Protein AF-C3TS48-F1 (afdb_monomer_lite)

Structure (mmCIF, N/CA/C/O backbone):
data_AF-C3TS48-F1
#
_entry.id   AF-C3TS48-F1
#
loop_
_atom_site.group_PDB
_atom_site.id
_atom_site.type_symbol
_atom_site.label_atom_id
_atom_site.label_alt_id
_atom_site.label_comp_id
_atom_site.label_asym_id
_atom_site.label_entity_id
_atom_site.label_seq_id
_atom_site.pdbx_PDB_ins_code
_atom_site.Cartn_x
_atom_site.Cartn_y
_atom_site.Cartn_z
_atom_site.occupancy
_atom_site.B_iso_or_equiv
_atom_site.auth_seq_id
_atom_site.auth_comp_id
_atom_site.auth_asym_id
_atom_site.auth_atom_id
_atom_site.pdbx_PDB_model_num
ATOM 1 N N . MET A 1 1 ? -30.025 -20.169 56.137 1.00 55.88 1 MET A N 1
ATOM 2 C CA . MET A 1 1 ? -29.117 -19.092 55.688 1.00 55.88 1 MET A CA 1
ATOM 3 C C . MET A 1 1 ? -28.469 -19.396 54.333 1.00 55.88 1 MET A C 1
ATOM 5 O O . MET A 1 1 ? -28.513 -18.546 53.468 1.00 55.88 1 MET A O 1
ATOM 9 N N . VAL A 1 2 ? -27.981 -20.620 54.082 1.00 62.44 2 VAL A N 1
ATOM 10 C CA . VAL A 1 2 ? -27.278 -20.992 52.827 1.00 62.44 2 VAL A CA 1
ATOM 11 C C . VAL A 1 2 ? -28.160 -21.017 51.558 1.00 62.44 2 VAL A C 1
ATOM 13 O O . VAL A 1 2 ? -27.679 -20.712 50.476 1.00 62.44 2 VAL A O 1
ATOM 16 N N . ARG A 1 3 ? -29.459 -21.348 51.652 1.00 69.12 3 ARG A N 1
ATOM 17 C CA . ARG A 1 3 ? -30.355 -21.483 50.475 1.00 69.12 3 ARG A CA 1
ATOM 18 C C . ARG A 1 3 ? -30.757 -20.159 49.803 1.00 69.12 3 ARG A C 1
ATOM 20 O O . ARG A 1 3 ? -31.032 -20.169 48.610 1.00 69.12 3 ARG A O 1
ATOM 27 N N . SER A 1 4 ? -30.806 -19.045 50.536 1.00 68.62 4 SER A N 1
ATOM 28 C CA . SER A 1 4 ? -31.204 -17.735 49.990 1.00 68.62 4 SER A CA 1
ATOM 29 C C . SER A 1 4 ? -30.086 -17.066 49.188 1.00 68.62 4 SER A C 1
ATOM 31 O O . SER A 1 4 ? -30.361 -16.384 48.207 1.00 68.62 4 SER A O 1
ATOM 33 N N . GLU A 1 5 ? -28.829 -17.315 49.556 1.00 77.94 5 GLU A N 1
ATOM 34 C CA . GLU A 1 5 ? -27.651 -16.780 48.857 1.00 77.94 5 GLU A CA 1
ATOM 35 C C . GLU A 1 5 ? -27.479 -17.409 47.467 1.00 77.94 5 GLU A C 1
ATOM 37 O O . GLU A 1 5 ? -27.168 -16.722 46.498 1.00 77.94 5 GLU A O 1
ATOM 42 N N . GLN A 1 6 ? -27.777 -18.709 47.346 1.00 78.56 6 GLN A N 1
ATOM 43 C CA . GLN A 1 6 ? -27.735 -19.436 46.071 1.00 78.56 6 GLN A CA 1
ATOM 44 C C . GLN A 1 6 ? -28.775 -18.902 45.073 1.00 78.56 6 GLN A C 1
ATOM 46 O O . GLN A 1 6 ? -28.498 -18.798 43.882 1.00 78.56 6 GLN A O 1
ATOM 51 N N . ALA A 1 7 ? -29.962 -18.518 45.554 1.00 83.69 7 ALA A N 1
ATOM 52 C CA . ALA A 1 7 ? -31.008 -17.941 44.711 1.00 83.69 7 ALA A CA 1
ATOM 53 C C . ALA A 1 7 ? -30.624 -16.544 44.193 1.00 83.69 7 ALA A C 1
ATOM 55 O O . ALA A 1 7 ? -30.858 -16.231 43.026 1.00 83.69 7 ALA A O 1
ATOM 56 N N . LEU A 1 8 ? -29.981 -15.728 45.036 1.00 83.44 8 LEU A N 1
ATOM 57 C CA . LEU A 1 8 ? -29.477 -14.414 44.639 1.00 83.44 8 LEU A CA 1
ATOM 58 C C . LEU A 1 8 ? -28.336 -14.530 43.616 1.00 83.44 8 LEU A C 1
ATOM 60 O O . LEU A 1 8 ? -28.303 -13.777 42.646 1.00 83.44 8 LEU A O 1
ATOM 64 N N . ALA A 1 9 ? -27.438 -15.505 43.793 1.00 83.56 9 ALA A N 1
ATOM 65 C CA . ALA A 1 9 ? -26.348 -15.782 42.859 1.00 83.56 9 ALA A CA 1
ATOM 66 C C . ALA A 1 9 ? -26.858 -16.245 41.481 1.00 83.56 9 ALA A C 1
ATOM 68 O O . ALA A 1 9 ? -26.334 -15.827 40.447 1.00 83.56 9 ALA A O 1
ATOM 69 N N . LEU A 1 10 ? -27.918 -17.059 41.443 1.00 86.19 10 LEU A N 1
ATOM 70 C CA . LEU A 1 10 ? -28.554 -17.490 40.191 1.00 86.19 10 LEU A CA 1
ATOM 71 C C . LEU A 1 10 ? -29.268 -16.335 39.472 1.00 86.19 10 LEU A C 1
ATOM 73 O O . LEU A 1 10 ? -29.194 -16.227 38.251 1.00 86.19 10 LEU A O 1
ATOM 77 N N . LEU A 1 11 ? -29.903 -15.426 40.215 1.00 84.44 11 LEU A N 1
ATOM 78 C CA . LEU A 1 11 ? -30.506 -14.220 39.639 1.00 84.44 11 LEU A CA 1
ATOM 79 C C . LEU A 1 11 ? -29.447 -13.235 39.122 1.00 84.44 11 LEU A C 1
ATOM 81 O O . LEU A 1 11 ? -29.605 -12.684 38.035 1.00 84.44 11 LEU A O 1
ATOM 85 N N . ALA A 1 12 ? -28.344 -13.053 39.853 1.00 83.69 12 ALA A N 1
ATOM 86 C CA . ALA A 1 12 ? -27.240 -12.188 39.440 1.00 83.69 12 ALA A CA 1
ATOM 87 C C . ALA A 1 12 ? -26.519 -12.716 38.186 1.00 83.69 12 ALA A C 1
ATOM 89 O O . ALA A 1 12 ? -26.175 -11.942 37.294 1.00 83.69 12 ALA A O 1
ATOM 90 N N . THR A 1 13 ? -26.335 -14.035 38.078 1.00 79.44 13 THR A N 1
ATOM 91 C CA . THR A 1 13 ? -25.744 -14.668 36.885 1.00 79.44 13 THR A CA 1
ATOM 92 C C . THR A 1 13 ? -26.679 -14.618 35.677 1.00 79.44 13 THR A C 1
ATOM 94 O O . THR A 1 13 ? -26.219 -14.343 34.569 1.00 79.44 13 THR A O 1
ATOM 97 N N . ALA A 1 14 ? -27.990 -14.785 35.874 1.00 83.06 14 ALA A N 1
ATOM 98 C CA . ALA A 1 14 ? -28.980 -14.593 34.814 1.00 83.06 14 ALA A CA 1
ATOM 99 C C . ALA A 1 14 ? -29.023 -13.137 34.314 1.00 83.06 14 ALA A C 1
ATOM 101 O O . ALA A 1 14 ? -29.121 -12.900 33.111 1.00 83.06 14 ALA A O 1
ATOM 102 N N . PHE A 1 15 ? -28.883 -12.160 35.215 1.00 82.25 15 PHE A N 1
ATOM 103 C CA . PHE A 1 15 ? -28.830 -10.740 34.861 1.00 82.25 15 PHE A CA 1
ATOM 104 C C . PHE A 1 15 ? -27.551 -10.384 34.085 1.00 82.25 15 PHE A C 1
ATOM 106 O O . PHE A 1 15 ? -27.618 -9.672 33.087 1.00 82.25 15 PHE A O 1
ATOM 113 N N . LEU A 1 16 ? -26.399 -10.948 34.467 1.00 75.75 16 LEU A N 1
ATOM 114 C CA . LEU A 1 16 ? -25.136 -10.789 33.731 1.00 75.75 16 LEU A CA 1
ATOM 115 C C . LEU A 1 16 ? -25.192 -11.376 32.313 1.00 75.75 16 LEU A C 1
ATOM 117 O O . LEU A 1 16 ? -24.625 -10.793 31.391 1.00 75.75 16 LEU A O 1
ATOM 121 N N . LEU A 1 17 ? -25.902 -12.491 32.117 1.00 69.06 17 LEU A N 1
ATOM 122 C CA . LEU A 1 17 ? -26.120 -13.072 30.788 1.00 69.06 17 LEU A CA 1
ATOM 123 C C . LEU A 1 17 ? -27.058 -12.218 29.922 1.00 69.06 17 LEU A C 1
ATOM 125 O O . LEU A 1 17 ? -26.878 -12.165 28.710 1.00 69.06 17 LEU A O 1
ATOM 129 N N . PHE A 1 18 ? -28.018 -11.516 30.530 1.00 72.56 18 PHE A N 1
ATOM 130 C CA . PHE A 1 18 ? -28.956 -10.639 29.820 1.00 72.56 18 PHE A CA 1
ATOM 131 C C . PHE A 1 18 ? -28.335 -9.292 29.406 1.00 72.56 18 PHE A C 1
ATOM 133 O O . PHE A 1 18 ? -28.820 -8.650 28.479 1.00 72.56 18 PHE A O 1
ATOM 140 N N . ILE A 1 19 ? -27.250 -8.868 30.069 1.00 75.00 19 ILE A N 1
ATOM 141 C CA . ILE A 1 19 ? -26.502 -7.641 29.737 1.00 75.00 19 ILE A CA 1
ATOM 142 C C . ILE A 1 19 ? -25.471 -7.877 28.621 1.00 75.00 19 ILE A C 1
ATOM 144 O O . ILE A 1 19 ? -24.922 -6.908 28.097 1.00 75.00 19 ILE A O 1
ATOM 148 N N . MET A 1 20 ? -25.203 -9.125 28.206 1.00 70.12 20 MET A N 1
ATOM 149 C CA . MET A 1 20 ? -24.345 -9.335 27.038 1.00 70.12 20 MET A CA 1
ATOM 150 C C . MET A 1 20 ? -24.973 -8.639 25.823 1.00 70.12 20 MET A C 1
ATOM 152 O O . MET A 1 20 ? -26.090 -8.992 25.433 1.00 70.12 20 MET A O 1
ATOM 156 N N . PRO A 1 21 ? -24.282 -7.657 25.215 1.00 72.00 21 PRO A N 1
ATOM 157 C CA . PRO A 1 21 ? -24.787 -7.022 24.017 1.00 72.00 21 PRO A CA 1
ATOM 158 C C . PRO A 1 21 ? -25.011 -8.099 22.946 1.00 72.00 21 PRO A C 1
ATOM 160 O O . PRO A 1 21 ? -24.178 -9.007 22.824 1.00 72.00 21 PRO A O 1
ATOM 163 N N . PRO A 1 22 ? -26.100 -8.017 22.157 1.00 66.62 22 PRO A N 1
ATOM 164 C CA . PRO A 1 22 ? -26.243 -8.855 20.975 1.00 66.62 22 PRO A CA 1
ATOM 165 C C . PRO A 1 22 ? -24.976 -8.676 20.137 1.00 66.62 22 PRO A C 1
ATOM 167 O O . PRO A 1 22 ? -24.520 -7.548 19.949 1.00 66.62 22 PRO A O 1
ATOM 170 N N . GLY A 1 23 ? -24.366 -9.803 19.764 1.00 63.22 23 GLY A N 1
ATOM 171 C CA . GLY A 1 23 ? -22.983 -9.898 19.300 1.00 63.22 23 GLY A CA 1
ATOM 172 C C . GLY A 1 23 ? -22.512 -8.741 18.418 1.00 63.22 23 GLY A C 1
ATOM 173 O O . GLY A 1 23 ? -23.241 -8.244 17.563 1.00 63.22 23 GLY A O 1
ATOM 174 N N . SER A 1 24 ? -21.259 -8.339 18.638 1.00 59.69 24 SER A N 1
ATOM 175 C CA . SER A 1 24 ? -20.568 -7.301 17.874 1.00 59.69 24 SER A CA 1
ATOM 176 C C . SER A 1 24 ? -20.840 -7.434 16.368 1.00 59.69 24 SER A C 1
ATOM 178 O O . SER A 1 24 ? -20.446 -8.424 15.750 1.00 59.69 24 SER A O 1
ATOM 180 N N . GLN A 1 25 ? -21.473 -6.425 15.755 1.00 61.16 25 GLN A N 1
ATOM 181 C CA . GLN A 1 25 ? -21.517 -6.266 14.295 1.00 61.16 25 GLN A CA 1
ATOM 182 C C . GLN A 1 25 ? -20.161 -5.768 13.764 1.00 61.16 25 GLN A C 1
ATOM 184 O O . GLN A 1 25 ? -20.088 -4.830 12.970 1.00 61.16 25 GLN A O 1
ATOM 189 N N . GLN A 1 26 ? -19.053 -6.350 14.222 1.00 59.34 26 GLN A N 1
ATOM 190 C CA . GLN A 1 26 ? -17.741 -5.939 13.747 1.00 59.34 26 GLN A CA 1
ATOM 191 C C . GLN A 1 26 ? -17.498 -6.474 12.342 1.00 59.34 26 GLN A C 1
ATOM 193 O O . GLN A 1 26 ? -17.357 -7.675 12.116 1.00 59.34 26 GLN A O 1
ATOM 198 N N . GLY A 1 27 ? -17.451 -5.539 11.395 1.00 71.56 27 GLY A N 1
ATOM 199 C CA . GLY A 1 27 ? -16.862 -5.745 10.082 1.00 71.56 27 GLY A CA 1
ATOM 200 C C . GLY A 1 27 ? -17.737 -6.262 8.933 1.00 71.56 27 GLY A C 1
ATOM 201 O O . GLY A 1 27 ? -17.126 -6.610 7.928 1.00 71.56 27 GLY A O 1
ATOM 202 N N . PRO A 1 28 ? -19.092 -6.317 8.939 1.00 81.31 28 PRO A N 1
ATOM 203 C CA . PRO A 1 28 ? -19.826 -6.684 7.720 1.00 81.31 28 PRO A CA 1
ATOM 204 C C . PRO A 1 28 ? -19.515 -5.741 6.553 1.00 81.31 28 PRO A C 1
ATOM 206 O O . PRO A 1 28 ? -19.321 -6.192 5.426 1.00 81.31 28 PRO A O 1
ATOM 209 N N . HIS A 1 29 ? -19.425 -4.438 6.831 1.00 80.81 29 HIS A N 1
ATOM 210 C CA . HIS A 1 29 ? -19.116 -3.418 5.829 1.00 80.81 29 HIS A CA 1
ATOM 211 C C . HIS A 1 29 ? -17.659 -3.480 5.371 1.00 80.81 29 HIS A C 1
ATOM 213 O O . HIS A 1 29 ? -17.412 -3.479 4.169 1.00 80.81 29 HIS A O 1
ATOM 219 N N . GLU A 1 30 ? -16.720 -3.636 6.305 1.00 78.12 30 GLU A N 1
ATOM 220 C CA . GLU A 1 30 ? -15.293 -3.810 6.013 1.00 78.12 30 GLU A CA 1
ATOM 221 C C . GLU A 1 30 ? -15.037 -5.083 5.196 1.00 78.12 30 GLU A C 1
ATOM 223 O O . GLU A 1 30 ? -14.370 -5.055 4.168 1.00 78.12 30 GLU A O 1
ATOM 228 N N . LYS A 1 31 ? -15.652 -6.202 5.592 1.00 83.44 31 LYS A N 1
ATOM 229 C CA . LYS A 1 31 ? -15.577 -7.478 4.876 1.00 83.44 31 LYS A CA 1
ATOM 230 C C . LYS A 1 31 ? -16.201 -7.385 3.486 1.00 83.44 31 LYS A C 1
ATOM 232 O O . LYS A 1 31 ? -15.658 -7.949 2.540 1.00 83.44 31 LYS A O 1
ATOM 237 N N . ARG A 1 32 ? -17.335 -6.688 3.346 1.00 86.50 32 ARG A N 1
ATOM 238 C CA . ARG A 1 32 ? -17.974 -6.454 2.043 1.00 86.50 32 ARG A CA 1
ATOM 239 C C . ARG A 1 32 ? -17.079 -5.613 1.138 1.00 86.50 32 ARG A C 1
ATOM 241 O O . ARG A 1 32 ? -16.935 -5.959 -0.028 1.00 86.50 32 ARG A O 1
ATOM 248 N N . LEU A 1 33 ? -16.470 -4.560 1.680 1.00 85.38 33 LEU A N 1
ATOM 249 C CA . LEU A 1 33 ? -15.524 -3.716 0.961 1.00 85.38 33 LEU A CA 1
ATOM 250 C C . LEU A 1 33 ? -14.297 -4.521 0.518 1.00 85.38 33 LEU A C 1
ATOM 252 O O . LEU A 1 33 ? -13.982 -4.538 -0.664 1.00 85.38 33 LEU A O 1
ATOM 256 N N . LEU A 1 34 ? -13.671 -5.265 1.435 1.00 84.62 34 LEU A N 1
ATOM 257 C CA . LEU A 1 34 ? -12.534 -6.144 1.151 1.00 84.62 34 LEU A CA 1
ATOM 258 C C . LEU A 1 34 ? -12.839 -7.138 0.032 1.00 84.62 34 LEU A C 1
ATOM 260 O O . LEU A 1 34 ? -12.035 -7.295 -0.879 1.00 84.62 34 LEU A O 1
ATOM 264 N N . ASN A 1 35 ? -13.994 -7.801 0.088 1.00 85.88 35 ASN A N 1
ATOM 265 C CA . ASN A 1 35 ? -14.377 -8.775 -0.931 1.00 85.88 35 ASN A CA 1
ATOM 266 C C . ASN A 1 35 ? -14.644 -8.122 -2.293 1.00 85.88 35 ASN A C 1
ATOM 268 O O . ASN A 1 35 ? -14.383 -8.749 -3.315 1.00 85.88 35 ASN A O 1
ATOM 272 N N . ASN A 1 36 ? -15.161 -6.892 -2.314 1.00 88.06 36 ASN A N 1
ATOM 273 C CA . ASN A 1 36 ? -15.405 -6.156 -3.552 1.00 88.06 36 ASN A CA 1
ATOM 274 C C . ASN A 1 36 ? -14.086 -5.665 -4.175 1.00 88.06 36 ASN A C 1
ATOM 276 O O . ASN A 1 36 ? -13.837 -5.902 -5.351 1.00 88.06 36 ASN A O 1
ATOM 280 N N . LEU A 1 37 ? -13.205 -5.071 -3.363 1.00 85.00 37 LEU A N 1
ATOM 281 C CA . LEU A 1 37 ? -11.910 -4.554 -3.811 1.00 85.00 37 LEU A CA 1
ATOM 282 C C . LEU A 1 37 ? -10.936 -5.670 -4.209 1.00 85.00 37 LEU A C 1
ATOM 284 O O . LEU A 1 37 ? -10.299 -5.583 -5.250 1.00 85.00 37 LEU A O 1
ATOM 288 N N . LEU A 1 38 ? -10.809 -6.720 -3.391 1.00 85.62 38 LEU A N 1
ATOM 289 C CA . LEU A 1 38 ? -9.812 -7.780 -3.590 1.00 85.62 38 LEU A CA 1
ATOM 290 C C . LEU A 1 38 ? -10.324 -8.972 -4.404 1.00 85.62 38 LEU A C 1
ATOM 292 O O . LEU A 1 38 ? -9.531 -9.840 -4.753 1.00 85.62 38 LEU A O 1
ATOM 296 N N . GLY A 1 39 ? -11.628 -9.056 -4.682 1.00 82.94 39 GLY A N 1
ATOM 297 C CA . GLY A 1 39 ? -12.211 -10.159 -5.450 1.00 82.94 39 GLY A CA 1
ATOM 298 C C . GLY A 1 39 ? -11.599 -10.304 -6.850 1.00 82.94 39 GLY A C 1
ATOM 299 O O . GLY A 1 39 ? -11.122 -11.391 -7.175 1.00 82.94 39 GLY A O 1
ATOM 300 N N . PRO A 1 40 ? -11.582 -9.234 -7.668 1.00 86.19 40 PRO A N 1
ATOM 301 C CA . PRO A 1 40 ? -11.004 -9.254 -9.012 1.00 86.19 40 PRO A CA 1
ATOM 302 C C . PRO A 1 40 ? -9.545 -8.759 -9.083 1.00 86.19 40 PRO A C 1
ATOM 304 O O . PRO 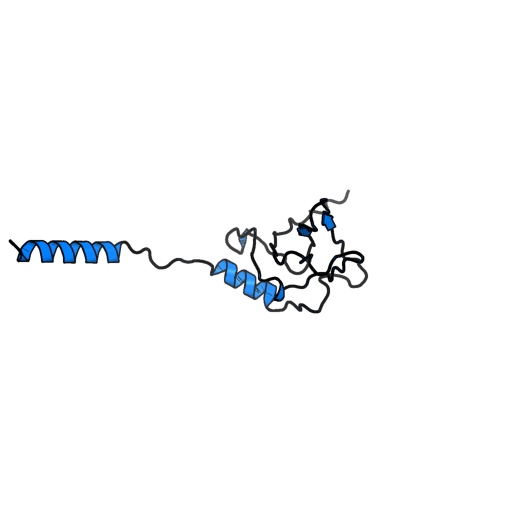A 1 40 ? -8.989 -8.685 -10.175 1.00 86.19 40 PRO A O 1
ATOM 307 N N . TYR A 1 41 ? -8.924 -8.382 -7.962 1.00 85.56 41 TYR A N 1
ATOM 308 C CA . TYR A 1 41 ? -7.610 -7.734 -7.959 1.00 85.56 41 TYR A CA 1
ATOM 309 C C . TYR A 1 41 ? -6.478 -8.717 -8.298 1.00 85.56 41 TYR A C 1
ATOM 311 O O . TYR A 1 41 ? -6.225 -9.668 -7.552 1.00 85.56 41 TYR A O 1
ATOM 319 N N . ASN A 1 42 ? -5.757 -8.472 -9.395 1.00 83.88 42 ASN A N 1
ATOM 320 C CA . ASN A 1 42 ? -4.579 -9.255 -9.760 1.00 83.88 42 ASN A CA 1
ATOM 321 C C . ASN A 1 42 ? -3.306 -8.639 -9.160 1.00 83.88 42 ASN A C 1
ATOM 323 O O . ASN A 1 42 ? -2.848 -7.581 -9.577 1.00 83.88 42 ASN A O 1
ATOM 327 N N . VAL A 1 43 ? -2.694 -9.342 -8.204 1.00 83.19 43 VAL A N 1
ATOM 328 C CA . VAL A 1 43 ? -1.469 -8.899 -7.512 1.00 83.19 43 VAL A CA 1
ATOM 329 C C . VAL A 1 43 ? -0.251 -8.833 -8.440 1.00 83.19 43 VAL A C 1
ATOM 331 O O . VAL A 1 43 ? 0.714 -8.145 -8.123 1.00 83.19 43 VAL A O 1
ATOM 334 N N . LEU A 1 44 ? -0.272 -9.540 -9.572 1.00 83.19 44 LEU A N 1
ATOM 335 C CA . LEU A 1 44 ? 0.835 -9.545 -10.531 1.00 83.19 44 LEU A CA 1
ATOM 336 C C . LEU A 1 44 ? 0.774 -8.375 -11.518 1.00 83.19 44 LEU A C 1
ATOM 338 O O . LEU A 1 44 ? 1.766 -8.095 -12.189 1.00 83.19 44 LEU A O 1
ATOM 342 N N . GLU A 1 45 ? -0.366 -7.694 -11.612 1.00 79.19 45 GLU A N 1
ATOM 343 C CA . GLU A 1 45 ? -0.551 -6.575 -12.527 1.00 79.19 45 GLU A CA 1
ATOM 344 C C . GLU A 1 45 ? -0.251 -5.251 -11.827 1.00 79.19 45 GLU A C 1
ATOM 346 O O . GLU A 1 45 ? -0.608 -5.023 -10.670 1.00 79.19 45 GLU A O 1
ATOM 351 N N . ARG A 1 46 ? 0.447 -4.367 -12.546 1.00 85.44 46 ARG A N 1
ATOM 352 C CA . ARG A 1 46 ? 0.758 -3.026 -12.053 1.00 85.44 46 ARG A CA 1
ATOM 353 C C . ARG A 1 46 ? -0.551 -2.225 -11.973 1.00 85.44 46 ARG A C 1
ATOM 355 O O . ARG A 1 46 ? -1.270 -2.187 -12.972 1.00 85.44 46 ARG A O 1
ATOM 362 N N . PRO A 1 47 ? -0.845 -1.542 -10.854 1.00 83.88 47 PRO A N 1
ATOM 363 C CA . PRO A 1 47 ? -2.098 -0.815 -10.678 1.00 83.88 47 PRO A CA 1
ATOM 364 C C . PRO A 1 47 ? -2.098 0.504 -11.463 1.00 83.88 47 PRO A C 1
ATOM 366 O O . PRO A 1 47 ? -1.886 1.579 -10.905 1.00 83.88 47 PRO A O 1
ATOM 369 N N . VAL A 1 48 ? -2.313 0.430 -12.778 1.00 82.62 48 VAL A N 1
ATOM 370 C CA . VAL A 1 48 ? -2.414 1.602 -13.660 1.00 82.62 48 VAL A CA 1
ATOM 371 C C . VAL A 1 48 ? -3.636 1.467 -14.556 1.00 82.62 48 VAL A C 1
ATOM 373 O O . VAL A 1 48 ? -3.897 0.395 -15.090 1.00 82.62 48 VAL A O 1
ATOM 376 N N . ALA A 1 49 ? -4.376 2.563 -14.736 1.00 79.56 49 ALA A N 1
ATOM 377 C CA . ALA A 1 49 ? -5.522 2.599 -15.645 1.00 79.56 49 ALA A CA 1
ATOM 378 C C . ALA A 1 49 ? -5.093 2.545 -17.123 1.00 79.56 49 ALA A C 1
ATOM 380 O O . ALA A 1 49 ? -5.816 2.018 -17.965 1.00 79.56 49 ALA A O 1
ATOM 381 N N . ASN A 1 50 ? -3.912 3.087 -17.433 1.00 80.12 50 ASN A N 1
ATOM 382 C CA . ASN A 1 50 ? -3.328 3.106 -18.765 1.00 80.12 50 ASN A CA 1
ATOM 383 C C . ASN A 1 50 ? -1.882 2.602 -18.714 1.00 80.12 50 ASN A C 1
ATOM 385 O O . ASN A 1 50 ? -1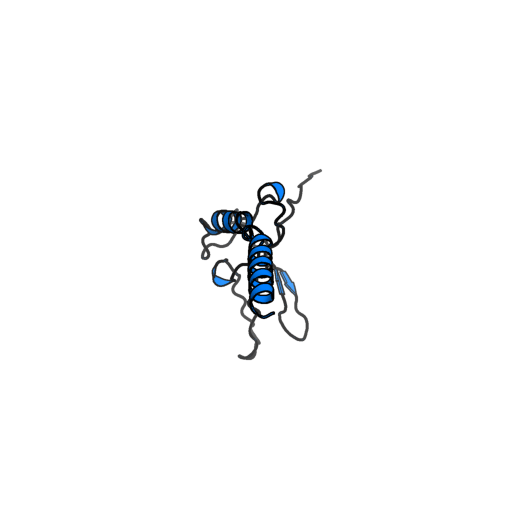.046 3.164 -18.013 1.00 80.12 50 ASN A O 1
ATOM 389 N N . GLU A 1 51 ? -1.555 1.575 -19.496 1.00 77.94 51 GLU A N 1
ATOM 390 C CA . GLU A 1 51 ? -0.201 1.005 -19.536 1.00 77.94 51 GLU A CA 1
ATOM 391 C C . GLU A 1 51 ? 0.876 2.021 -19.942 1.00 77.94 51 GLU A C 1
ATOM 393 O O . GLU A 1 51 ? 2.032 1.889 -19.534 1.00 77.94 51 GLU A O 1
ATOM 398 N N . SER A 1 52 ? 0.483 3.055 -20.691 1.00 87.38 52 SER A N 1
ATOM 399 C CA . SER A 1 52 ? 1.376 4.114 -21.167 1.00 87.38 52 SER A CA 1
ATOM 400 C C . SER A 1 52 ? 1.799 5.0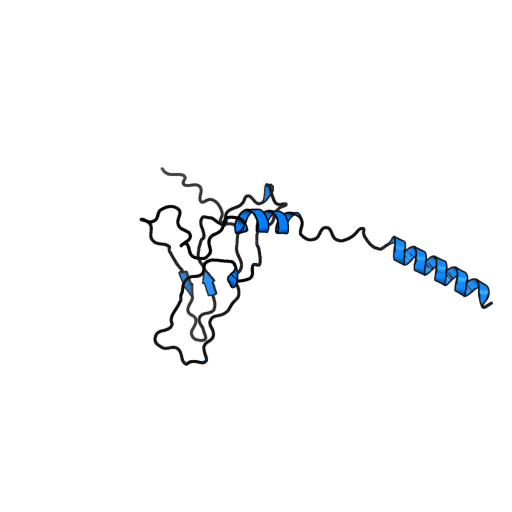95 -20.068 1.00 87.38 52 SER A C 1
ATOM 402 O O . SER A 1 52 ? 2.733 5.868 -20.276 1.00 87.38 52 SER A O 1
ATOM 404 N N . GLU A 1 53 ? 1.133 5.088 -18.909 1.00 84.00 53 GLU A N 1
ATOM 405 C CA . GLU A 1 53 ? 1.402 6.032 -17.824 1.00 84.00 53 GLU A CA 1
ATOM 406 C C . GLU A 1 53 ? 2.402 5.468 -16.793 1.00 84.00 53 GLU A C 1
ATOM 408 O O . GLU A 1 53 ? 2.323 4.294 -16.390 1.00 84.00 53 GLU A O 1
ATOM 413 N N . PRO A 1 54 ? 3.376 6.281 -16.338 1.00 78.75 54 PRO A N 1
ATOM 414 C CA . PRO A 1 54 ? 4.263 5.903 -15.246 1.00 78.75 54 PRO A CA 1
ATOM 415 C C . PRO A 1 54 ? 3.532 5.986 -13.898 1.00 78.75 54 PRO A C 1
ATOM 417 O O . PRO A 1 54 ? 2.750 6.900 -13.653 1.00 78.75 54 PRO A O 1
ATOM 420 N N . LEU A 1 55 ? 3.826 5.043 -12.998 1.00 83.88 55 LEU A N 1
ATOM 421 C CA . LEU A 1 55 ? 3.331 5.082 -11.621 1.00 83.88 55 LEU A CA 1
ATOM 422 C C . LEU A 1 55 ? 4.297 5.914 -10.765 1.00 83.88 55 LEU A C 1
ATOM 424 O O . LEU A 1 55 ? 5.475 5.569 -10.666 1.00 83.88 55 LEU A O 1
ATOM 428 N N . GLU A 1 56 ? 3.811 6.989 -10.143 1.00 80.56 56 GLU A N 1
ATOM 429 C CA . GLU A 1 56 ? 4.605 7.802 -9.216 1.00 80.56 56 GLU A CA 1
ATOM 430 C C . GLU A 1 56 ? 4.683 7.112 -7.842 1.00 80.56 56 GLU A C 1
ATOM 432 O O . GLU A 1 56 ? 3.662 6.893 -7.189 1.00 80.56 56 GLU A O 1
ATOM 437 N N . VAL A 1 57 ? 5.897 6.775 -7.393 1.00 79.44 57 VAL A N 1
ATOM 438 C CA . VAL A 1 57 ? 6.146 6.181 -6.069 1.00 79.44 57 VAL A CA 1
ATOM 439 C C . VAL A 1 57 ? 6.988 7.145 -5.240 1.00 79.44 57 VAL A C 1
ATOM 441 O O . VAL A 1 57 ? 8.060 7.570 -5.680 1.00 79.44 57 VAL A O 1
ATOM 444 N N . LYS A 1 58 ? 6.512 7.498 -4.041 1.00 76.38 58 LYS A N 1
ATOM 445 C CA . LYS A 1 58 ? 7.172 8.466 -3.155 1.00 76.38 58 LYS A CA 1
ATOM 446 C C . LYS A 1 58 ? 7.854 7.740 -2.001 1.00 76.38 58 LYS A C 1
ATOM 448 O O . LYS A 1 58 ? 7.239 6.933 -1.308 1.00 76.38 58 LYS A O 1
ATOM 453 N N . PHE A 1 59 ? 9.133 8.050 -1.789 1.00 67.00 59 PHE A N 1
ATOM 454 C CA . PHE A 1 59 ? 9.953 7.447 -0.738 1.00 67.00 59 PHE A CA 1
ATOM 455 C C . PHE A 1 59 ? 10.474 8.514 0.222 1.00 67.00 59 PHE A C 1
ATOM 457 O O . PHE A 1 59 ? 11.101 9.486 -0.199 1.00 67.00 59 PHE A O 1
ATOM 464 N N . GLY A 1 60 ? 10.255 8.307 1.520 1.00 69.25 60 GLY A N 1
ATOM 465 C CA . GLY A 1 60 ? 10.860 9.106 2.582 1.00 69.25 60 GLY A CA 1
ATOM 466 C C . GLY A 1 60 ? 12.076 8.394 3.172 1.00 69.25 60 GLY A C 1
ATOM 467 O O . GLY A 1 60 ? 11.949 7.305 3.732 1.00 69.25 60 GLY A O 1
ATOM 468 N N . LEU A 1 61 ? 13.259 9.008 3.079 1.00 58.31 61 LEU A N 1
ATOM 469 C CA . LEU A 1 61 ? 14.482 8.508 3.712 1.00 58.31 61 LEU A CA 1
ATOM 470 C C . LEU A 1 61 ? 14.840 9.393 4.905 1.00 58.31 61 LEU A C 1
ATOM 472 O O . LEU A 1 61 ? 15.089 10.584 4.751 1.00 58.31 61 LEU A O 1
ATOM 476 N N . THR A 1 62 ? 14.900 8.805 6.096 1.00 57.81 62 THR A N 1
ATOM 477 C CA . THR A 1 62 ? 15.530 9.430 7.268 1.00 57.81 62 THR A CA 1
ATOM 478 C C . THR A 1 62 ? 16.773 8.616 7.599 1.00 57.81 62 THR A C 1
ATOM 480 O O . THR A 1 62 ? 16.755 7.398 7.419 1.00 57.81 62 THR A O 1
ATOM 483 N N . LEU A 1 63 ? 17.861 9.260 8.042 1.00 56.41 63 LEU A N 1
ATOM 484 C CA . LEU A 1 63 ? 19.157 8.623 8.320 1.00 56.41 63 LEU A CA 1
ATOM 485 C C . LEU A 1 63 ? 19.086 7.719 9.572 1.00 56.41 63 LEU A C 1
ATOM 487 O O . LEU A 1 63 ? 19.711 7.984 10.590 1.00 56.41 63 LEU A O 1
ATOM 491 N N . GLN A 1 64 ? 18.256 6.678 9.498 1.00 58.81 64 GLN A N 1
ATOM 492 C CA . GLN A 1 64 ? 18.146 5.557 10.424 1.00 58.81 64 GLN A CA 1
ATOM 493 C C . GLN A 1 64 ? 17.421 4.344 9.784 1.00 58.81 64 GLN A C 1
ATOM 495 O O . GLN A 1 64 ? 17.725 3.226 10.183 1.00 58.81 64 GLN A O 1
ATOM 500 N N . GLN A 1 65 ? 16.543 4.512 8.770 1.00 53.59 65 GLN A N 1
ATOM 501 C CA . GLN A 1 65 ? 15.967 3.428 7.933 1.00 53.59 65 GLN A CA 1
ATOM 502 C C . GLN A 1 65 ? 15.036 3.977 6.819 1.00 53.59 65 GLN A C 1
ATOM 504 O O . GLN A 1 65 ? 14.619 5.133 6.885 1.00 53.59 65 GLN A O 1
ATOM 509 N N . ILE A 1 66 ? 14.662 3.151 5.823 1.00 55.50 66 ILE A N 1
ATOM 510 C CA . ILE A 1 66 ? 13.464 3.391 4.985 1.00 55.50 66 ILE A CA 1
ATOM 511 C C . ILE A 1 66 ? 12.250 3.116 5.878 1.00 55.50 66 ILE A C 1
ATOM 513 O O . ILE A 1 66 ? 12.035 1.967 6.265 1.00 55.50 66 ILE A O 1
ATOM 517 N N . ILE A 1 67 ? 11.515 4.159 6.269 1.00 63.56 67 ILE A N 1
ATOM 518 C CA . ILE A 1 67 ? 10.461 4.046 7.294 1.00 63.56 67 ILE A CA 1
ATOM 519 C C . ILE A 1 67 ? 9.069 3.910 6.668 1.00 63.56 67 ILE A C 1
ATOM 521 O O . ILE A 1 67 ? 8.239 3.205 7.239 1.00 63.56 67 ILE A O 1
ATOM 525 N N . ASP A 1 68 ? 8.820 4.522 5.505 1.00 64.00 68 ASP A N 1
ATOM 526 C CA . ASP A 1 68 ? 7.487 4.522 4.897 1.00 64.00 68 ASP A CA 1
ATOM 527 C C . ASP A 1 68 ? 7.538 4.560 3.361 1.00 64.00 68 ASP A C 1
ATOM 529 O O . ASP A 1 68 ? 8.388 5.240 2.773 1.00 64.00 68 ASP A O 1
ATOM 533 N N . VAL A 1 69 ? 6.644 3.800 2.723 1.00 68.50 69 VAL A N 1
ATOM 534 C CA . VAL A 1 69 ? 6.495 3.702 1.262 1.00 68.50 69 VAL A CA 1
ATOM 535 C C . VAL A 1 69 ? 5.032 3.947 0.930 1.00 68.50 69 VAL A C 1
ATOM 537 O O . VAL A 1 69 ? 4.172 3.158 1.316 1.00 68.50 69 VAL A O 1
ATOM 540 N N . GLU A 1 70 ? 4.764 5.013 0.180 1.00 73.94 70 GLU A N 1
ATOM 541 C CA . GLU A 1 70 ? 3.410 5.398 -0.211 1.00 73.94 70 GLU A CA 1
ATOM 542 C C . GLU A 1 70 ? 3.257 5.333 -1.736 1.00 73.94 70 GLU A C 1
ATOM 544 O O . GLU A 1 70 ? 4.086 5.851 -2.494 1.00 73.94 70 GLU A O 1
ATOM 549 N N . TRP A 1 71 ? 2.185 4.683 -2.188 1.00 74.19 71 TRP A N 1
ATOM 550 C CA . TRP A 1 71 ? 1.769 4.645 -3.588 1.00 74.19 71 TRP A CA 1
ATOM 551 C C . TRP A 1 71 ? 0.250 4.796 -3.686 1.00 74.19 71 TRP A C 1
ATOM 553 O O . TRP A 1 71 ? -0.481 4.425 -2.768 1.00 74.19 71 TRP A O 1
ATOM 563 N N . ASN A 1 72 ? -0.223 5.341 -4.807 1.00 77.56 72 ASN A N 1
ATOM 564 C CA . ASN A 1 72 ? -1.649 5.480 -5.088 1.00 77.56 72 ASN A CA 1
ATOM 565 C C . ASN A 1 72 ? -2.083 4.398 -6.083 1.00 77.56 72 ASN A C 1
ATOM 567 O O . ASN A 1 72 ? -1.549 4.329 -7.189 1.00 77.56 72 ASN A O 1
ATOM 571 N N . ASP A 1 73 ? -3.038 3.560 -5.690 1.00 79.00 73 ASP A N 1
ATOM 572 C CA . ASP A 1 73 ? -3.576 2.482 -6.519 1.00 79.00 73 ASP A CA 1
ATOM 573 C C . ASP A 1 73 ? -4.936 2.893 -7.094 1.00 79.00 73 ASP A C 1
ATOM 575 O O . ASP A 1 73 ? -5.866 3.237 -6.359 1.00 79.00 73 ASP A O 1
ATOM 579 N N . TYR A 1 74 ? -5.067 2.857 -8.423 1.00 77.69 74 TYR A N 1
ATOM 580 C CA . TYR A 1 74 ? -6.309 3.256 -9.079 1.00 77.69 74 TYR A CA 1
ATOM 581 C C . TYR A 1 74 ? -7.491 2.323 -8.760 1.00 77.69 74 TYR A C 1
ATOM 583 O O . TYR A 1 74 ? -8.630 2.784 -8.683 1.00 77.69 74 TYR A O 1
ATOM 591 N N . ASN A 1 75 ? -7.223 1.032 -8.566 1.00 78.44 75 ASN A N 1
ATOM 592 C CA . ASN A 1 75 ? -8.236 -0.002 -8.370 1.00 78.44 75 ASN A CA 1
ATOM 593 C C . ASN A 1 75 ? -8.759 -0.044 -6.926 1.00 78.44 75 ASN A C 1
ATOM 595 O O . ASN A 1 75 ? -9.831 -0.589 -6.671 1.00 78.44 75 ASN A O 1
ATOM 599 N N . LEU A 1 76 ? -8.040 0.558 -5.975 1.00 81.44 76 LEU A N 1
ATOM 600 C CA . LEU A 1 76 ? -8.402 0.589 -4.555 1.00 81.44 76 LEU A CA 1
ATOM 601 C C . LEU A 1 76 ? -9.140 1.879 -4.175 1.00 81.44 76 LEU A C 1
ATOM 603 O O . LEU A 1 76 ? -8.792 2.551 -3.205 1.00 81.44 76 LEU A O 1
ATOM 607 N N . LYS A 1 77 ? -10.185 2.222 -4.934 1.00 82.62 77 LYS A N 1
ATOM 608 C CA . LYS A 1 77 ? -11.042 3.387 -4.670 1.00 82.62 77 LYS A CA 1
ATOM 609 C C . LYS A 1 77 ? -12.450 2.950 -4.295 1.00 82.62 77 LYS A C 1
ATOM 611 O O . LYS A 1 77 ? -13.043 2.097 -4.949 1.00 82.62 77 LYS A O 1
ATOM 616 N N . TRP A 1 78 ? -13.005 3.567 -3.258 1.00 83.69 78 TRP A N 1
ATOM 617 C CA . TRP A 1 78 ? -14.395 3.375 -2.851 1.00 83.69 78 TRP A CA 1
ATOM 618 C C . TRP A 1 78 ? -14.986 4.675 -2.310 1.00 83.69 78 TRP A C 1
ATOM 620 O O . TRP A 1 78 ? -14.277 5.651 -2.081 1.00 83.69 78 TRP A O 1
ATOM 630 N N . ASN A 1 79 ? -16.304 4.681 -2.124 1.00 82.56 79 ASN A N 1
ATOM 631 C CA . ASN A 1 79 ? -17.049 5.798 -1.560 1.00 82.56 79 ASN A CA 1
ATOM 632 C C . ASN A 1 79 ? -17.395 5.514 -0.084 1.00 82.56 79 ASN A C 1
ATOM 634 O O . ASN A 1 79 ? -18.155 4.585 0.192 1.00 82.56 79 ASN A O 1
ATOM 638 N N . GLU A 1 80 ? -16.878 6.311 0.865 1.00 81.69 80 GLU A N 1
ATOM 639 C CA . GLU A 1 80 ? -17.114 6.152 2.320 1.00 81.69 80 GLU A CA 1
ATOM 640 C C . GLU A 1 80 ? -18.597 5.976 2.670 1.00 81.69 80 GLU A C 1
ATOM 642 O O . GLU A 1 80 ? -18.951 5.160 3.525 1.00 81.69 80 GLU A O 1
ATOM 647 N N . SER A 1 81 ? -19.472 6.732 1.997 1.00 83.88 81 SER A N 1
ATOM 648 C CA . SER A 1 81 ? -20.911 6.756 2.284 1.00 83.88 81 SER A CA 1
ATOM 649 C C . SER A 1 81 ? -21.596 5.406 2.042 1.00 83.88 81 SER A C 1
ATOM 651 O O . SER A 1 81 ? -22.544 5.058 2.744 1.00 83.88 81 SER A O 1
ATOM 653 N N . GLU A 1 82 ? -21.074 4.597 1.120 1.00 84.25 82 GLU A N 1
ATOM 654 C CA . GLU A 1 82 ? -21.618 3.279 0.781 1.00 84.25 82 GLU A CA 1
ATOM 655 C C . GLU A 1 82 ? -21.149 2.176 1.741 1.00 84.25 82 GLU A C 1
ATOM 657 O O . GLU A 1 82 ? -21.763 1.106 1.824 1.00 84.25 82 GLU A O 1
ATOM 662 N N . TYR A 1 83 ? -20.072 2.427 2.490 1.00 82.62 83 TYR A N 1
ATOM 663 C CA . TYR A 1 83 ? -19.424 1.450 3.368 1.00 82.62 83 TYR A CA 1
ATOM 664 C C . TYR A 1 83 ? -19.400 1.883 4.836 1.00 82.62 83 TYR A C 1
ATOM 666 O O . TYR A 1 83 ? -18.594 1.382 5.612 1.00 82.62 83 TYR A O 1
ATOM 674 N N . GLY A 1 84 ? -20.318 2.764 5.243 1.00 81.38 84 GLY A N 1
ATOM 675 C CA . GLY A 1 84 ? -20.491 3.139 6.648 1.00 81.38 84 GLY A CA 1
ATOM 676 C C . GLY A 1 84 ? -19.380 4.040 7.195 1.00 81.38 84 GLY A C 1
ATOM 677 O O . GL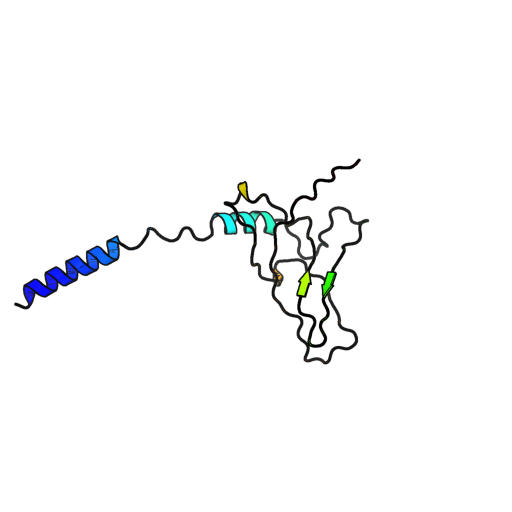Y A 1 84 ? -19.105 3.994 8.390 1.00 81.38 84 GLY A O 1
ATOM 678 N N . GLY A 1 85 ? -18.739 4.845 6.342 1.00 83.38 85 GLY A N 1
ATOM 679 C CA . GLY A 1 85 ? -17.730 5.822 6.759 1.00 83.38 85 GLY A CA 1
ATOM 680 C C . GLY A 1 85 ? -16.315 5.261 6.931 1.00 83.38 85 GLY A C 1
ATOM 681 O O . GLY A 1 85 ? -15.515 5.861 7.644 1.00 83.38 85 GLY A O 1
ATOM 682 N N . VAL A 1 86 ? -16.003 4.104 6.338 1.00 82.62 86 VAL A N 1
ATOM 683 C CA . VAL A 1 86 ? -14.670 3.481 6.437 1.00 82.62 86 VAL A CA 1
ATOM 684 C C . VAL A 1 86 ? -13.655 4.271 5.606 1.00 82.62 86 VAL A C 1
ATOM 686 O O . VAL A 1 86 ? -13.775 4.321 4.382 1.00 82.62 86 VAL A O 1
ATOM 689 N N . LYS A 1 87 ? -12.662 4.860 6.285 1.00 82.56 87 LYS A N 1
ATOM 690 C CA . LYS A 1 87 ? -11.616 5.722 5.698 1.00 82.56 87 LYS A CA 1
ATOM 691 C C . LYS A 1 87 ? -10.290 5.013 5.468 1.00 82.56 87 LYS A C 1
ATOM 693 O O . LYS A 1 87 ? -9.586 5.311 4.505 1.00 82.56 87 LYS A O 1
ATOM 698 N N . ASP A 1 88 ? -9.950 4.101 6.367 1.00 81.50 88 ASP A N 1
ATOM 699 C CA . ASP A 1 88 ? -8.707 3.350 6.349 1.00 81.50 88 ASP A CA 1
ATOM 700 C C . ASP A 1 88 ? -8.968 1.852 6.489 1.00 81.50 88 ASP A C 1
ATOM 702 O O . ASP A 1 88 ? -9.898 1.411 7.167 1.00 81.50 88 ASP A O 1
ATOM 706 N N . LEU A 1 89 ? -8.132 1.065 5.813 1.00 83.44 89 LEU A N 1
ATOM 707 C CA . LEU A 1 89 ? -8.233 -0.387 5.797 1.00 83.44 89 LEU A CA 1
ATOM 708 C C . LEU A 1 89 ? -6.855 -1.016 5.982 1.00 83.44 89 LEU A C 1
ATOM 710 O O . LEU A 1 89 ? -5.877 -0.651 5.323 1.00 83.44 89 LEU A O 1
AT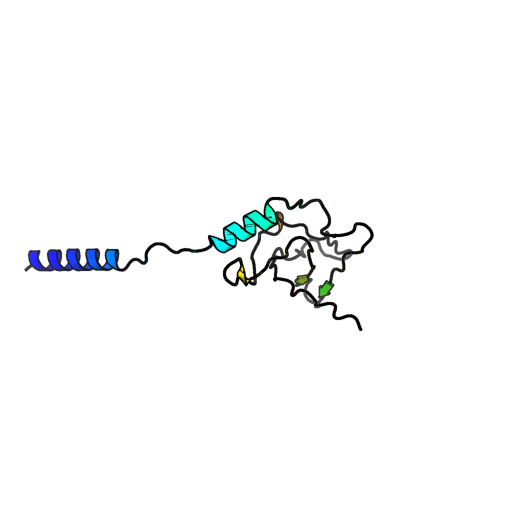OM 714 N N . ARG A 1 90 ? -6.777 -1.991 6.893 1.00 81.56 90 ARG A N 1
ATOM 715 C CA . ARG A 1 90 ? -5.547 -2.733 7.184 1.00 81.56 90 ARG A CA 1
ATOM 716 C C . ARG A 1 90 ? -5.581 -4.079 6.481 1.00 81.56 90 ARG A C 1
ATOM 718 O O . ARG A 1 90 ? -6.361 -4.956 6.841 1.00 81.56 90 ARG A O 1
ATOM 725 N N . ILE A 1 91 ? -4.699 -4.258 5.504 1.00 79.75 91 ILE A N 1
ATOM 726 C CA . ILE A 1 91 ? -4.615 -5.479 4.699 1.00 79.75 91 ILE A CA 1
ATOM 727 C C . ILE A 1 91 ? -3.214 -6.071 4.831 1.00 79.75 91 ILE A C 1
ATOM 729 O O . ILE A 1 91 ? -2.218 -5.359 4.947 1.00 79.75 91 ILE A O 1
ATOM 733 N N . THR A 1 92 ? -3.122 -7.401 4.829 1.00 79.31 92 THR A N 1
ATOM 734 C CA . THR A 1 92 ? -1.830 -8.090 4.768 1.00 79.31 92 THR A CA 1
ATOM 735 C C . THR A 1 92 ? -1.122 -7.753 3.448 1.00 79.31 92 THR A C 1
ATOM 737 O O . THR A 1 92 ? -1.729 -7.939 2.392 1.00 79.31 92 THR A O 1
ATOM 740 N N . PRO A 1 93 ? 0.164 -7.356 3.464 1.00 72.44 93 PRO A N 1
ATOM 741 C CA . PRO A 1 93 ? 0.898 -6.923 2.267 1.00 72.44 93 PRO A CA 1
ATOM 742 C C . PRO A 1 93 ? 0.952 -7.969 1.146 1.00 72.44 93 PRO A C 1
ATOM 744 O O . PRO A 1 93 ? 1.107 -7.616 -0.012 1.00 72.44 93 PRO A O 1
ATOM 747 N N . ASN A 1 94 ? 0.808 -9.258 1.463 1.00 80.56 94 ASN A N 1
ATOM 748 C CA . ASN A 1 94 ? 0.861 -10.340 0.472 1.00 80.56 94 ASN A CA 1
ATOM 749 C C . ASN A 1 94 ? -0.384 -10.416 -0.432 1.00 80.56 94 ASN A C 1
ATOM 751 O O . ASN A 1 94 ? -0.415 -11.235 -1.344 1.00 80.56 94 ASN A O 1
ATOM 755 N N . LYS A 1 95 ? -1.426 -9.627 -0.148 1.00 79.75 95 LYS A N 1
ATOM 756 C CA . LYS A 1 95 ? -2.676 -9.592 -0.926 1.00 79.75 95 LYS A CA 1
ATOM 757 C C . LYS A 1 95 ? -2.766 -8.402 -1.878 1.00 79.75 95 LYS A C 1
ATOM 759 O O . LYS A 1 95 ? -3.791 -8.234 -2.526 1.00 79.75 95 LYS A O 1
ATOM 764 N N . LEU A 1 96 ? -1.733 -7.569 -1.917 1.00 84.44 96 LEU A N 1
ATOM 765 C CA . LEU A 1 96 ? -1.700 -6.329 -2.675 1.00 84.44 96 LEU A CA 1
ATOM 766 C C . LEU A 1 96 ? -0.446 -6.301 -3.531 1.00 84.44 96 LEU A C 1
ATOM 768 O O . LEU A 1 96 ? 0.583 -6.866 -3.152 1.00 84.44 96 LEU A O 1
ATOM 772 N N . TRP A 1 97 ? -0.536 -5.625 -4.673 1.00 84.44 97 TRP A N 1
ATOM 773 C CA . TRP A 1 97 ? 0.662 -5.301 -5.430 1.00 84.44 97 TRP A CA 1
ATOM 774 C C . TRP A 1 97 ? 1.500 -4.326 -4.601 1.00 84.44 97 TRP A C 1
ATOM 776 O O . TRP A 1 97 ? 0.968 -3.400 -3.986 1.00 84.44 97 TRP A O 1
ATOM 786 N N . LYS A 1 98 ? 2.810 -4.549 -4.574 1.00 81.94 98 LYS A N 1
ATOM 787 C CA . LYS A 1 98 ? 3.777 -3.655 -3.941 1.00 81.94 98 LYS A CA 1
ATOM 788 C C . LYS A 1 98 ? 4.983 -3.518 -4.867 1.00 81.94 98 LYS A C 1
ATOM 790 O O . LYS A 1 98 ? 5.348 -4.504 -5.508 1.00 81.94 98 LYS A O 1
ATOM 795 N N . PRO A 1 99 ? 5.611 -2.340 -4.937 1.00 74.94 99 PRO A N 1
ATOM 796 C CA . PRO A 1 99 ? 6.807 -2.173 -5.742 1.00 74.94 99 PRO A CA 1
ATOM 797 C C . PRO A 1 99 ? 7.975 -2.968 -5.145 1.00 74.94 99 PRO A C 1
ATOM 799 O O . PRO A 1 99 ? 8.174 -2.989 -3.927 1.00 74.94 99 PRO A O 1
ATOM 802 N N . ASP A 1 100 ? 8.778 -3.583 -6.011 1.00 72.06 100 ASP A N 1
ATOM 803 C CA . ASP A 1 100 ? 10.037 -4.205 -5.612 1.00 72.06 100 ASP A CA 1
ATOM 804 C C . ASP A 1 100 ? 11.094 -3.119 -5.393 1.00 72.06 100 ASP A C 1
ATOM 806 O O . ASP A 1 100 ? 11.547 -2.458 -6.329 1.00 72.06 100 ASP A O 1
ATOM 810 N N . VAL A 1 101 ? 11.489 -2.921 -4.135 1.00 71.38 101 VAL A N 1
ATOM 811 C CA . VAL A 1 101 ? 12.497 -1.928 -3.750 1.00 71.38 101 VAL A CA 1
ATOM 812 C C . VAL A 1 101 ? 13.767 -2.656 -3.332 1.00 71.38 101 VAL A C 1
ATOM 814 O O . VAL A 1 101 ? 13.810 -3.310 -2.291 1.00 71.38 101 VAL A O 1
ATOM 817 N N . LEU A 1 102 ? 14.817 -2.533 -4.146 1.00 70.12 102 LEU A N 1
ATOM 818 C CA . LEU A 1 102 ? 16.145 -3.052 -3.832 1.00 70.12 102 LEU A CA 1
ATOM 819 C C . LEU A 1 102 ? 17.040 -1.915 -3.339 1.00 70.12 102 LEU A C 1
ATOM 821 O O . LEU A 1 102 ? 17.166 -0.879 -3.991 1.00 70.12 102 LEU A O 1
ATOM 825 N N . MET A 1 103 ? 17.719 -2.128 -2.216 1.00 64.50 103 MET A N 1
ATOM 826 C CA . MET A 1 103 ? 18.714 -1.185 -1.726 1.00 64.50 103 MET A CA 1
ATOM 827 C C . MET A 1 103 ? 20.108 -1.625 -2.176 1.00 64.50 103 MET A C 1
ATOM 829 O O . MET A 1 103 ? 20.646 -2.621 -1.705 1.00 64.50 103 MET A O 1
ATOM 833 N N . TYR A 1 104 ? 20.713 -0.853 -3.082 1.00 55.69 104 TYR A N 1
ATOM 834 C CA . TYR A 1 104 ? 22.019 -1.174 -3.680 1.00 55.69 104 TYR A CA 1
ATOM 835 C C . TYR A 1 104 ? 23.176 -1.204 -2.659 1.00 55.69 104 TYR A C 1
ATOM 837 O O . TYR A 1 104 ? 24.244 -1.735 -2.942 1.00 55.69 104 TYR A O 1
ATOM 845 N N . ASN A 1 105 ? 22.970 -0.647 -1.461 1.00 60.44 105 ASN A N 1
ATOM 846 C CA . ASN A 1 105 ? 23.987 -0.550 -0.412 1.00 60.44 105 ASN A CA 1
ATOM 847 C C . ASN A 1 105 ? 23.453 -0.953 0.976 1.00 60.44 105 ASN A C 1
ATOM 849 O O . ASN A 1 105 ? 23.853 -0.405 2.002 1.00 60.44 105 ASN A O 1
ATOM 853 N N . SER A 1 106 ? 22.485 -1.873 1.025 1.00 59.31 106 SER A N 1
ATOM 854 C CA . SER A 1 106 ? 21.999 -2.407 2.298 1.00 59.31 106 SER A CA 1
ATOM 855 C C . SER A 1 106 ? 22.899 -3.526 2.799 1.00 59.31 106 SER A C 1
ATOM 857 O O . SER A 1 106 ? 23.136 -4.504 2.092 1.00 59.31 106 SER A O 1
ATOM 859 N N . SER A 1 107 ? 23.304 -3.442 4.066 1.00 52.97 107 SER A N 1
ATOM 860 C CA . SER A 1 107 ? 23.708 -4.631 4.816 1.00 52.97 107 SER A CA 1
ATOM 861 C C . SER A 1 107 ? 22.531 -5.611 4.881 1.00 52.97 107 SER A C 1
ATOM 863 O O . SER A 1 107 ? 21.380 -5.187 5.015 1.00 52.97 107 SER A O 1
ATOM 865 N N . THR A 1 108 ? 22.819 -6.913 4.834 1.00 57.56 108 THR A N 1
ATOM 866 C CA . THR A 1 108 ? 21.860 -8.040 4.835 1.00 57.56 108 THR A CA 1
ATOM 867 C C . THR A 1 108 ? 20.844 -8.028 5.987 1.00 57.56 108 THR A C 1
ATOM 869 O O . THR A 1 108 ? 19.915 -8.827 5.995 1.00 57.56 108 THR A O 1
ATOM 872 N N . TRP A 1 109 ? 21.022 -7.140 6.967 1.00 54.47 109 TRP A N 1
ATOM 873 C CA . TRP A 1 109 ? 20.216 -7.007 8.179 1.00 54.47 109 TRP A CA 1
ATOM 874 C C . TRP A 1 109 ? 19.159 -5.893 8.123 1.00 54.47 109 TRP A C 1
ATOM 876 O O . TRP A 1 109 ? 18.353 -5.779 9.046 1.00 54.47 109 TRP A O 1
ATOM 886 N N . CYS A 1 110 ? 19.121 -5.069 7.070 1.00 56.94 110 CYS A N 1
ATOM 887 C CA . CYS A 1 110 ? 18.088 -4.042 6.941 1.00 56.94 110 CYS A CA 1
ATOM 888 C C . CYS A 1 110 ? 16.819 -4.636 6.313 1.00 56.94 110 CYS A C 1
ATOM 890 O O . CYS A 1 110 ? 16.735 -4.812 5.100 1.00 56.94 110 CYS A O 1
ATOM 892 N N . SER A 1 111 ? 15.836 -4.964 7.154 1.00 58.72 111 SER A N 1
ATOM 893 C CA . SER A 1 111 ? 14.516 -5.429 6.711 1.00 58.72 111 SER A CA 1
ATOM 894 C C . SER A 1 111 ? 13.625 -4.232 6.365 1.00 58.72 111 SER A C 1
ATOM 896 O O . SER A 1 111 ? 13.463 -3.338 7.196 1.00 58.72 111 SER A O 1
ATOM 898 N N . ILE A 1 112 ? 13.040 -4.215 5.163 1.00 61.06 112 ILE A N 1
ATOM 899 C CA . ILE A 1 112 ? 12.010 -3.234 4.781 1.00 61.06 112 ILE A CA 1
ATOM 900 C C . ILE A 1 112 ? 10.737 -3.530 5.601 1.00 61.06 112 ILE A C 1
ATOM 902 O O . ILE A 1 112 ? 10.356 -4.700 5.717 1.00 61.06 112 ILE A O 1
ATOM 906 N N . PRO A 1 113 ? 10.085 -2.523 6.213 1.00 61.84 113 PRO A N 1
ATOM 907 C CA . PRO A 1 113 ? 8.889 -2.743 7.022 1.00 61.84 113 PRO A CA 1
ATOM 908 C C . PRO A 1 113 ? 7.711 -3.308 6.203 1.00 61.84 113 PRO A C 1
ATOM 910 O O . PRO A 1 113 ? 7.434 -2.876 5.092 1.00 61.84 113 PRO A O 1
ATOM 913 N N . ASN A 1 114 ? 6.972 -4.258 6.795 1.00 61.00 114 ASN A N 1
ATOM 914 C CA . ASN A 1 114 ? 5.862 -5.001 6.166 1.00 61.00 114 ASN A CA 1
ATOM 915 C C . ASN A 1 114 ? 4.460 -4.398 6.422 1.00 61.00 114 ASN A C 1
ATOM 917 O O . ASN A 1 114 ? 3.453 -5.104 6.317 1.00 61.00 114 ASN A O 1
ATOM 921 N N . ARG A 1 115 ? 4.350 -3.130 6.831 1.00 63.12 115 ARG A N 1
ATOM 922 C CA . ARG A 1 115 ? 3.047 -2.533 7.164 1.00 63.12 115 ARG A CA 1
ATOM 923 C C . ARG A 1 115 ? 2.462 -1.826 5.947 1.00 63.12 115 ARG A C 1
ATOM 925 O O . ARG A 1 115 ? 3.091 -0.922 5.422 1.00 63.12 115 ARG A O 1
ATOM 932 N N . VAL A 1 116 ? 1.241 -2.203 5.570 1.00 67.00 116 VAL A N 1
ATOM 933 C CA . VAL A 1 116 ? 0.463 -1.521 4.529 1.00 67.00 116 VAL A CA 1
ATOM 934 C C . VAL A 1 116 ? -0.828 -1.002 5.149 1.00 67.00 116 VAL A C 1
ATOM 936 O O . VAL A 1 116 ? -1.566 -1.754 5.791 1.00 67.00 116 VAL A O 1
ATOM 939 N N . VAL A 1 117 ? -1.068 0.296 4.988 1.00 68.50 117 VAL A N 1
ATOM 940 C CA . VAL A 1 117 ? -2.310 0.973 5.369 1.00 68.50 117 VAL A CA 1
ATOM 941 C C . VAL A 1 117 ? -2.824 1.667 4.119 1.00 68.50 117 VAL A C 1
ATOM 943 O O . VAL A 1 117 ? -2.089 2.436 3.509 1.00 68.50 117 VAL A O 1
ATOM 946 N N . ILE A 1 118 ? -4.056 1.357 3.722 1.00 71.12 118 ILE A N 1
ATOM 947 C CA . ILE A 1 118 ? -4.694 1.996 2.571 1.00 71.12 118 ILE A CA 1
ATOM 948 C C . ILE A 1 118 ? -5.582 3.116 3.091 1.00 71.12 118 ILE A C 1
ATOM 950 O O . ILE A 1 118 ? -6.406 2.883 3.978 1.00 71.12 118 ILE A O 1
ATOM 954 N N . TYR A 1 119 ? -5.434 4.297 2.503 1.00 72.19 119 TYR A N 1
ATOM 955 C CA . TYR A 1 119 ? -6.315 5.434 2.725 1.00 72.19 119 TYR A CA 1
ATOM 956 C C . TYR A 1 119 ? -7.207 5.621 1.508 1.00 72.19 119 TYR A C 1
ATOM 958 O O . TYR A 1 119 ? -6.757 5.452 0.372 1.00 72.19 119 TYR A O 1
ATOM 966 N N . GLN A 1 120 ? -8.460 6.008 1.730 1.00 71.12 120 GLN A N 1
ATOM 967 C CA . GLN A 1 120 ? -9.286 6.455 0.623 1.00 71.12 120 GLN A CA 1
ATOM 968 C C . GLN A 1 120 ? -8.658 7.697 -0.023 1.00 71.12 120 GLN A C 1
ATOM 970 O O . GLN A 1 120 ? -8.444 8.718 0.631 1.00 71.12 120 GLN A O 1
ATOM 975 N N . THR A 1 121 ? -8.394 7.623 -1.328 1.00 64.44 121 THR A N 1
ATOM 976 C CA . THR A 1 121 ? -7.974 8.795 -2.097 1.00 64.44 121 THR A CA 1
ATOM 977 C C . THR A 1 121 ? -9.176 9.723 -2.281 1.00 64.44 121 THR A C 1
ATOM 979 O O . THR A 1 121 ? -10.244 9.301 -2.738 1.00 64.44 121 THR A O 1
ATOM 982 N N . SER A 1 122 ? -9.045 10.993 -1.896 1.00 56.44 122 SER A N 1
ATOM 983 C CA . SER A 1 122 ? -10.019 12.004 -2.291 1.00 56.44 122 SER A CA 1
ATOM 984 C C . SER A 1 122 ? -9.939 12.152 -3.807 1.00 56.44 122 SER A C 1
ATOM 986 O O . SER A 1 122 ? -8.856 12.331 -4.365 1.00 56.44 122 SER A O 1
ATOM 988 N N . LEU A 1 123 ? -11.080 12.043 -4.493 1.00 52.66 123 LEU A N 1
ATOM 989 C CA . LEU A 1 123 ? -11.153 12.402 -5.904 1.00 52.66 123 LEU A CA 1
ATOM 990 C C . LEU A 1 123 ? -10.688 13.858 -6.008 1.00 52.66 123 LEU A C 1
ATO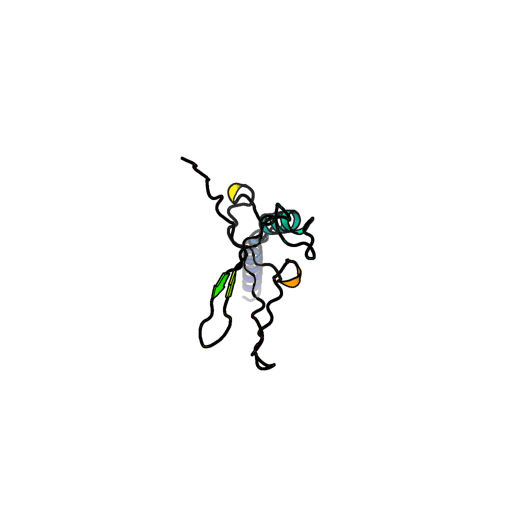M 992 O O . LEU A 1 123 ? -11.370 14.761 -5.527 1.00 52.66 123 LEU A O 1
ATOM 996 N N . GLN A 1 124 ? -9.498 14.076 -6.569 1.00 40.56 124 GLN A N 1
ATOM 997 C CA . GLN A 1 124 ? -9.085 15.395 -7.026 1.00 40.56 124 GLN A CA 1
ATOM 998 C C . GLN A 1 124 ? -10.134 15.806 -8.056 1.00 40.56 124 GLN A C 1
ATOM 1000 O O . GLN A 1 124 ? -10.214 15.221 -9.136 1.00 40.56 124 GLN A O 1
ATOM 1005 N N . THR A 1 125 ? -11.005 16.742 -7.692 1.00 41.22 125 THR A N 1
ATOM 1006 C CA . THR A 1 125 ? -11.875 17.399 -8.657 1.00 41.22 125 THR A CA 1
ATOM 1007 C C . THR A 1 125 ? -10.949 18.186 -9.574 1.00 41.22 125 THR A C 1
ATOM 1009 O O . THR A 1 125 ? -10.476 19.256 -9.192 1.00 41.22 125 THR A O 1
ATOM 1012 N N . GLU A 1 126 ? -10.635 17.650 -10.754 1.00 43.09 126 GLU A N 1
ATOM 1013 C CA . GLU A 1 126 ? -10.070 18.443 -11.845 1.00 43.09 126 GLU A CA 1
ATOM 1014 C C . GLU A 1 126 ? -11.110 19.496 -12.246 1.00 43.09 126 GLU A C 1
ATOM 1016 O O . GLU A 1 126 ? -11.899 19.325 -13.171 1.00 43.09 126 GLU A O 1
ATOM 1021 N N . ASN A 1 127 ? -11.136 20.605 -11.512 1.00 39.81 127 ASN A N 1
ATOM 1022 C CA . ASN A 1 127 ? -11.703 21.848 -11.998 1.00 39.81 127 ASN A CA 1
ATOM 1023 C C . ASN A 1 127 ? -10.634 22.490 -12.880 1.00 39.81 127 ASN A C 1
ATOM 1025 O O . ASN A 1 127 ? -9.846 23.316 -12.424 1.00 39.81 127 ASN A O 1
ATOM 1029 N N . GLY A 1 128 ? -10.591 22.048 -14.135 1.00 50.84 128 GLY A N 1
ATOM 1030 C CA . GLY A 1 128 ? -9.880 22.749 -15.191 1.00 50.84 128 GLY A CA 1
ATOM 1031 C C . GLY A 1 128 ? -10.535 24.107 -15.448 1.00 50.84 128 GLY A C 1
ATOM 1032 O O . GLY A 1 128 ? -11.723 24.180 -15.764 1.00 50.84 128 GLY A O 1
ATOM 1033 N N . THR A 1 129 ? -9.745 25.167 -15.311 1.00 38.47 129 THR A N 1
ATOM 1034 C CA . THR A 1 129 ? -9.891 26.412 -16.078 1.00 38.47 129 THR A CA 1
ATOM 1035 C C . THR A 1 129 ? -8.731 26.509 -17.041 1.00 38.47 129 THR A C 1
ATOM 1037 O O . THR A 1 129 ? -7.600 26.255 -16.565 1.00 38.47 129 THR A O 1
#

pLDDT: mean 72.84, std 12.0, range [38.47, 88.06]

Organism: Tribolium castaneum (NCBI:txid7070)

Secondary structure (DSSP, 8-state):
-HHHHHHHHHHHHHHHHHTSPS----SHHHHHHHHHHHSS--TTS---SSTTSPPPEEEEEETTEEEEEEE--TTS---GGGGTS--EEE--GGGS-------TT--TT-PPP---EEEPPP-------

Radius of gyration: 24.47 Å; chains: 1; bounding box: 55×48×77 Å

InterPro domains:
  IPR006202 Neurotransmitter-gated ion-channel ligand-binding domain [PF02931] (68-107)
  IPR036734 Neurotransmitter-gated ion-channel ligand-binding domain superfamily [G3DSA:2.70.170.10] (22-127)
  IPR036734 Neurotransmitter-gated ion-channel ligand-binding domain superfamily [SSF63712] (29-108)

Foldseek 3Di:
DVPVVVVVVVVVVVVVVVPPPPDDPPDPLVVVLCCVLLVPDDLVDDQDPDPPDDWDKDWDDDVPARADTDGDGPSNADDCVSRVNDFKDWDFQVSHHDDDDDDPDDDPPHDDDRGDMDGHDDPPPPPDD

Sequence (129 aa):
MVRSEQALALLATAFLLFIMPPGSQQGPHEKRLLNNLLGPYNVLERPVANESEPLEVKFGLTLQQIIDVEWNDYNLKWNESEYGGVKDLRITPNKLWKPDVLMYNSSTWCSIPNRVVIYQTSLQTENGT